Protein AF-A0A965MH66-F1 (afdb_monomer)

pLDDT: mean 81.6, std 16.99, range [30.31, 98.31]

Structure (mmCIF, N/CA/C/O backbone):
data_AF-A0A965MH66-F1
#
_entry.id   AF-A0A965MH66-F1
#
loop_
_atom_site.group_PDB
_atom_site.id
_atom_site.type_symbol
_atom_site.label_atom_id
_atom_site.label_alt_id
_atom_site.label_comp_id
_atom_site.label_asym_id
_atom_site.label_entity_id
_atom_site.label_seq_id
_atom_site.pdbx_PDB_ins_code
_atom_site.Cartn_x
_atom_site.Cartn_y
_atom_site.Cartn_z
_atom_site.occupancy
_atom_site.B_iso_or_equiv
_atom_site.auth_seq_id
_atom_site.auth_comp_id
_atom_site.auth_asym_id
_atom_site.auth_atom_id
_atom_site.pdbx_PDB_model_num
ATOM 1 N N . MET A 1 1 ? -20.030 -18.394 1.102 1.00 31.55 1 MET A N 1
ATOM 2 C CA . MET A 1 1 ? -20.090 -17.402 0.005 1.00 31.55 1 MET A CA 1
ATOM 3 C C . MET A 1 1 ? -19.413 -16.130 0.511 1.00 31.55 1 MET A C 1
ATOM 5 O O . MET A 1 1 ? -20.041 -15.362 1.227 1.00 31.55 1 MET A O 1
ATOM 9 N N . ILE A 1 2 ? -18.101 -15.983 0.288 1.00 30.31 2 ILE A N 1
ATOM 10 C CA . ILE A 1 2 ? -17.321 -14.846 0.808 1.00 30.31 2 ILE A CA 1
ATOM 11 C C . ILE A 1 2 ? -17.711 -13.615 -0.011 1.00 30.31 2 ILE A C 1
ATOM 13 O O . ILE A 1 2 ? -17.519 -13.569 -1.224 1.00 30.31 2 ILE A O 1
ATOM 17 N N . ARG A 1 3 ? -18.357 -12.652 0.644 1.00 31.45 3 ARG A N 1
ATOM 18 C CA . ARG A 1 3 ? -18.892 -11.448 0.012 1.00 31.45 3 ARG A CA 1
ATOM 19 C C . ARG A 1 3 ? -17.803 -10.379 0.045 1.00 31.45 3 ARG A C 1
ATOM 21 O O . ARG A 1 3 ? -17.758 -9.561 0.958 1.00 31.45 3 ARG A O 1
ATOM 28 N N . TRP A 1 4 ? -16.897 -10.417 -0.926 1.00 41.06 4 TRP A N 1
ATOM 29 C CA . TRP A 1 4 ? -15.886 -9.377 -1.086 1.00 41.06 4 TRP A CA 1
ATOM 30 C C . TRP A 1 4 ? -16.560 -8.000 -1.241 1.00 41.06 4 TRP A C 1
ATOM 32 O O . TRP A 1 4 ? -17.442 -7.837 -2.088 1.00 41.06 4 TRP A O 1
ATOM 42 N N . ARG A 1 5 ? -16.144 -6.980 -0.477 1.00 51.50 5 ARG A N 1
ATOM 43 C CA . ARG A 1 5 ? -16.476 -5.573 -0.785 1.00 51.50 5 ARG A CA 1
ATOM 44 C C . ARG A 1 5 ? -15.491 -5.060 -1.841 1.00 51.50 5 ARG A C 1
ATOM 46 O O . ARG A 1 5 ? -14.649 -4.214 -1.557 1.00 51.50 5 ARG A O 1
ATOM 53 N N . VAL A 1 6 ? -15.569 -5.609 -3.055 1.00 52.62 6 VAL A N 1
ATOM 54 C CA . VAL A 1 6 ? -14.843 -5.070 -4.216 1.00 52.62 6 VAL A CA 1
ATOM 55 C C . VAL A 1 6 ? -15.621 -3.876 -4.735 1.00 52.62 6 VAL A C 1
ATOM 57 O O . VAL A 1 6 ? -16.778 -4.020 -5.132 1.00 52.62 6 VAL A O 1
ATOM 60 N N . ILE A 1 7 ? -14.991 -2.703 -4.756 1.00 54.62 7 ILE A N 1
ATOM 61 C CA . ILE A 1 7 ? -15.568 -1.545 -5.427 1.00 54.62 7 ILE A CA 1
ATOM 62 C C . ILE A 1 7 ? -14.883 -1.388 -6.777 1.00 54.62 7 ILE A C 1
ATOM 64 O O . ILE A 1 7 ? -13.693 -1.079 -6.873 1.00 54.62 7 ILE A O 1
ATOM 68 N N . TRP A 1 8 ? -15.655 -1.635 -7.830 1.00 49.84 8 TRP A N 1
ATOM 69 C CA . TRP A 1 8 ? -15.223 -1.485 -9.210 1.00 49.84 8 TRP A CA 1
ATOM 70 C C . TRP A 1 8 ? -15.272 -0.008 -9.605 1.00 49.84 8 TRP A C 1
ATOM 72 O O . TRP A 1 8 ? -16.355 0.555 -9.750 1.00 49.84 8 TRP A O 1
ATOM 82 N N . TYR A 1 9 ? -14.112 0.616 -9.814 1.00 52.66 9 TYR A N 1
ATOM 83 C CA . TYR A 1 9 ? -14.018 1.955 -10.390 1.00 52.66 9 TYR A CA 1
ATOM 84 C C . TYR A 1 9 ? -13.267 1.918 -11.722 1.00 52.66 9 TYR A C 1
ATOM 86 O O . TYR A 1 9 ? -12.038 1.895 -11.804 1.00 52.66 9 TYR A O 1
ATOM 94 N N . ALA A 1 10 ? -14.037 1.976 -12.806 1.00 44.44 10 ALA A N 1
ATOM 95 C CA . ALA A 1 10 ? -13.505 2.376 -14.096 1.00 44.44 10 ALA A CA 1
ATOM 96 C C . ALA A 1 10 ? -13.086 3.846 -14.020 1.00 44.44 10 ALA A C 1
ATOM 98 O O . ALA A 1 10 ? -13.916 4.730 -13.793 1.00 44.44 10 ALA A O 1
AT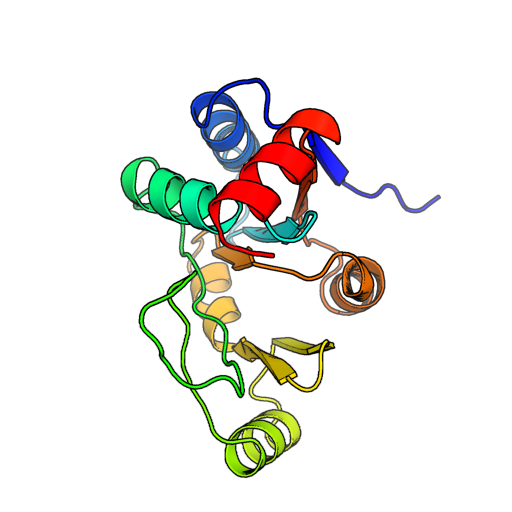OM 99 N N . ILE A 1 11 ? -11.800 4.125 -14.227 1.00 43.25 11 ILE A N 1
ATOM 100 C CA . ILE A 1 11 ? -11.322 5.449 -14.611 1.00 43.25 11 ILE A CA 1
ATOM 101 C C . ILE A 1 11 ? -11.915 5.745 -15.985 1.00 43.25 11 ILE A C 1
ATOM 103 O O . ILE A 1 11 ? -11.332 5.504 -17.038 1.00 43.25 11 ILE A O 1
ATOM 107 N N . ALA A 1 12 ? -13.121 6.283 -15.909 1.00 38.94 12 ALA A N 1
ATOM 108 C CA . ALA A 1 12 ? -13.707 7.210 -16.852 1.00 38.94 12 ALA A CA 1
ATOM 109 C C . ALA A 1 12 ? -14.572 8.271 -16.138 1.00 38.94 12 ALA A C 1
ATOM 111 O O . ALA A 1 12 ? -15.090 9.160 -16.803 1.00 38.94 12 ALA A O 1
ATOM 112 N N . LYS A 1 13 ? -14.740 8.244 -14.801 1.00 49.72 13 LYS A N 1
ATOM 113 C CA . LYS A 1 13 ? -15.571 9.233 -14.090 1.00 49.72 13 LYS A CA 1
ATOM 114 C C . LYS A 1 13 ? -14.916 9.687 -12.776 1.00 49.72 13 LYS A C 1
ATOM 116 O O . LYS A 1 13 ? -14.978 8.986 -11.783 1.00 49.72 13 LYS A O 1
ATOM 121 N N . SER A 1 14 ? -14.271 10.855 -12.821 1.00 64.00 14 SER A N 1
ATOM 122 C CA . SER A 1 14 ? -13.902 11.781 -11.730 1.00 64.00 14 SER A CA 1
ATOM 123 C C . SER A 1 14 ? -13.393 11.238 -10.377 1.00 64.00 14 SER A C 1
ATOM 125 O O . SER A 1 14 ? -14.080 10.523 -9.654 1.00 64.00 14 SER A O 1
ATOM 127 N N . ILE A 1 15 ? -12.245 11.759 -9.932 1.00 68.69 15 ILE A N 1
ATOM 128 C CA . ILE A 1 15 ? -11.724 11.629 -8.558 1.00 68.69 15 ILE A CA 1
ATOM 129 C C . ILE A 1 15 ? -12.754 11.963 -7.465 1.00 68.69 15 ILE A C 1
ATOM 131 O O . ILE A 1 15 ? -12.702 11.391 -6.379 1.00 68.69 15 ILE A O 1
ATOM 135 N N . SER A 1 16 ? -13.737 12.815 -7.768 1.00 68.50 16 SER A N 1
ATOM 136 C CA . SER A 1 16 ? -14.843 13.135 -6.865 1.00 68.50 16 SER A CA 1
ATOM 137 C C . SER A 1 16 ? -15.682 11.910 -6.487 1.00 68.50 16 SER A C 1
ATOM 139 O O . SER A 1 16 ? -16.129 11.821 -5.349 1.00 68.50 16 SER A O 1
ATOM 141 N N . LEU A 1 17 ? -15.867 10.942 -7.393 1.00 67.94 17 LEU A N 1
ATOM 142 C CA . LEU A 1 17 ? -16.608 9.711 -7.091 1.00 67.94 17 LEU A CA 1
ATOM 143 C C . LEU A 1 17 ? -15.831 8.794 -6.149 1.00 67.94 17 LEU A C 1
ATOM 145 O O . LEU A 1 17 ? -16.433 8.141 -5.305 1.00 67.94 17 LEU A O 1
ATOM 149 N N . ILE A 1 18 ? -14.504 8.777 -6.255 1.00 69.50 18 ILE A N 1
ATOM 150 C CA . ILE A 1 18 ? -13.646 7.983 -5.370 1.00 69.50 18 ILE A CA 1
ATOM 151 C C . ILE A 1 18 ? -13.574 8.640 -3.994 1.00 69.50 18 ILE A C 1
ATOM 153 O O . ILE A 1 18 ? -13.687 7.945 -2.990 1.00 69.50 18 ILE A O 1
ATOM 157 N N . CYS A 1 19 ? -13.491 9.973 -3.929 1.00 69.75 19 CYS A N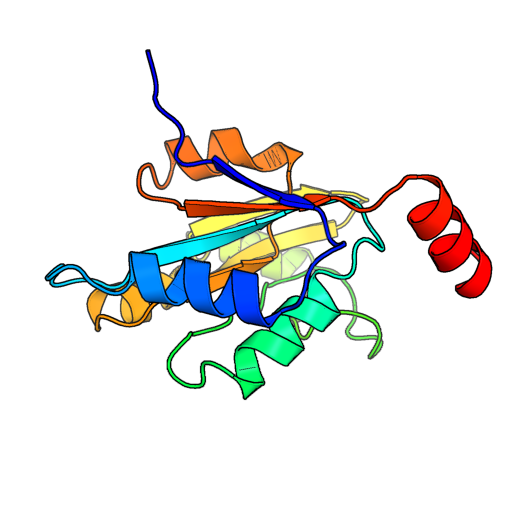 1
ATOM 158 C CA . CYS A 1 19 ? -13.663 10.696 -2.671 1.00 69.75 19 CYS A CA 1
ATOM 159 C C . CYS A 1 19 ? -15.012 10.363 -2.028 1.00 69.75 19 CYS A C 1
ATOM 161 O O . CYS A 1 19 ? -15.048 10.007 -0.855 1.00 69.75 19 CYS A O 1
ATOM 163 N N . LEU A 1 20 ? -16.104 10.413 -2.799 1.00 68.25 20 LEU A N 1
ATOM 164 C CA . LEU A 1 20 ? -17.431 10.057 -2.308 1.00 68.25 20 LEU A CA 1
ATOM 165 C C . LEU A 1 20 ? -17.495 8.596 -1.852 1.00 68.25 20 LEU A C 1
ATOM 167 O O . LEU A 1 20 ? -18.118 8.323 -0.840 1.00 68.25 20 LEU A O 1
ATOM 171 N N . ALA A 1 21 ? -16.837 7.656 -2.529 1.00 69.50 21 ALA A N 1
ATOM 172 C CA . ALA A 1 21 ? -16.767 6.261 -2.094 1.00 69.50 21 ALA A CA 1
ATOM 173 C C . ALA A 1 21 ? -16.054 6.126 -0.744 1.00 69.50 21 ALA A C 1
ATOM 175 O O . ALA A 1 21 ? -16.586 5.541 0.196 1.00 69.50 21 ALA A O 1
ATOM 176 N N . VAL A 1 22 ? -14.867 6.728 -0.628 1.00 69.81 22 VAL A N 1
ATOM 177 C CA . VAL A 1 22 ? -14.071 6.694 0.602 1.00 69.81 22 VAL A CA 1
ATOM 178 C C . VAL A 1 22 ? -14.867 7.305 1.760 1.00 69.81 22 VAL A C 1
ATOM 180 O O . VAL A 1 22 ? -14.954 6.661 2.808 1.00 69.81 22 VAL A O 1
ATOM 183 N N . LEU A 1 23 ? -15.507 8.465 1.535 1.00 70.12 23 LEU A N 1
ATOM 184 C CA . LEU A 1 23 ? -16.346 9.221 2.483 1.00 70.12 23 LEU A CA 1
ATOM 185 C C . LEU A 1 23 ? -17.692 8.549 2.812 1.00 70.12 23 LEU A C 1
ATOM 187 O O . LEU A 1 23 ? -18.111 8.490 3.958 1.00 70.12 23 LEU A O 1
ATOM 191 N N . THR A 1 24 ? -18.413 7.992 1.846 1.00 65.50 24 THR A N 1
ATOM 192 C CA . THR A 1 24 ? -19.674 7.274 2.139 1.00 65.50 24 THR A CA 1
ATOM 193 C C . THR A 1 24 ? -19.409 6.043 2.984 1.00 65.50 24 THR A C 1
ATOM 195 O O . THR A 1 24 ? -20.206 5.689 3.847 1.00 65.50 24 THR A O 1
ATOM 198 N N . MET A 1 25 ? -18.243 5.430 2.807 1.00 63.19 25 MET A N 1
ATOM 199 C CA . MET A 1 25 ? -17.811 4.367 3.684 1.00 63.19 25 MET A CA 1
ATOM 200 C C . MET A 1 25 ? -17.308 4.904 5.047 1.00 63.19 25 MET A C 1
ATOM 202 O O . MET A 1 25 ? -17.177 4.075 5.951 1.00 63.19 25 MET A O 1
ATOM 206 N N . THR A 1 26 ? -16.899 6.191 5.191 1.00 59.31 26 THR A N 1
ATOM 207 C CA . THR A 1 26 ? -16.393 6.769 6.475 1.00 59.31 26 THR A CA 1
ATOM 208 C C . THR A 1 26 ? -17.531 6.952 7.467 1.00 59.31 26 THR A C 1
ATOM 210 O O . THR A 1 26 ? -17.295 6.991 8.669 1.00 59.31 26 THR A O 1
ATOM 213 N N . ASN A 1 27 ? -18.767 7.079 6.977 1.00 49.41 27 ASN A N 1
ATOM 214 C CA . ASN A 1 27 ? -19.944 7.317 7.802 1.00 49.41 27 ASN A CA 1
ATOM 215 C C . ASN A 1 27 ? -20.451 6.018 8.437 1.00 49.41 27 ASN A C 1
ATOM 217 O O . ASN A 1 27 ? -21.421 5.408 7.995 1.00 49.41 27 ASN A O 1
ATOM 221 N N . GLY A 1 28 ? -19.786 5.597 9.507 1.00 44.62 28 GLY A N 1
ATOM 222 C CA . GLY A 1 28 ? -20.270 4.562 10.411 1.00 44.62 28 GLY A CA 1
ATOM 223 C C . GLY A 1 28 ? -19.397 4.525 11.656 1.00 44.62 28 GLY A C 1
ATOM 224 O O . GLY A 1 28 ? -18.180 4.475 11.529 1.00 44.62 28 GLY A O 1
ATOM 225 N N . GLY A 1 29 ? -20.008 4.573 12.844 1.00 48.47 29 GLY A N 1
ATOM 226 C CA . GLY A 1 29 ? -19.347 4.668 14.152 1.00 48.47 29 GLY A CA 1
ATOM 227 C C . GLY A 1 29 ? -18.475 3.466 14.543 1.00 48.47 29 GLY A C 1
ATOM 228 O O . GLY A 1 29 ? -18.730 2.821 15.558 1.00 48.47 29 GLY A O 1
ATOM 229 N N . LYS A 1 30 ? -17.440 3.152 13.758 1.00 54.69 30 LYS A N 1
ATOM 230 C CA . LYS A 1 30 ? -16.355 2.253 14.157 1.00 54.69 30 LYS A CA 1
ATOM 231 C C . LYS A 1 30 ? -15.364 3.036 15.023 1.00 54.69 30 LYS A C 1
ATOM 233 O O . LYS A 1 30 ? -14.970 4.145 14.685 1.00 54.69 30 LYS A O 1
ATOM 238 N N . ARG A 1 31 ? -14.933 2.424 16.132 1.00 66.00 31 ARG A N 1
ATOM 239 C CA . ARG A 1 31 ? -13.879 2.959 17.016 1.00 66.00 31 ARG A CA 1
ATOM 240 C C . ARG A 1 31 ? -12.490 2.996 16.355 1.00 66.00 31 ARG A C 1
ATOM 242 O O . ARG A 1 31 ? -11.639 3.737 16.825 1.00 66.00 31 ARG A O 1
ATOM 249 N N . ASN A 1 32 ? -12.297 2.244 15.265 1.00 82.38 32 ASN A N 1
ATOM 250 C CA . ASN A 1 32 ? -11.051 2.154 14.500 1.00 82.38 32 ASN A CA 1
ATOM 251 C C . ASN A 1 32 ? -11.281 2.600 13.047 1.00 82.38 32 ASN A C 1
ATOM 253 O O . ASN A 1 32 ? -12.353 2.368 12.481 1.00 82.38 32 ASN A O 1
ATOM 257 N N . GLY A 1 33 ? -10.255 3.191 12.443 1.00 90.25 33 GLY A N 1
ATOM 258 C CA . GLY A 1 33 ? -10.202 3.568 11.039 1.00 90.25 33 GLY A CA 1
ATOM 259 C C . GLY A 1 33 ? -10.197 2.357 10.112 1.00 90.25 33 GLY A C 1
ATOM 260 O O . GLY A 1 33 ? -10.082 1.204 10.538 1.00 90.25 33 GLY A O 1
ATOM 261 N N . ARG A 1 34 ? -10.363 2.617 8.818 1.00 92.00 34 ARG A N 1
ATOM 262 C CA . ARG A 1 34 ? -10.558 1.592 7.789 1.00 92.00 34 ARG A CA 1
ATOM 263 C C . ARG A 1 34 ? -9.345 1.521 6.877 1.00 92.00 34 ARG A C 1
ATOM 265 O O . ARG A 1 34 ? -8.746 2.541 6.540 1.00 92.00 34 ARG A O 1
ATOM 272 N N . LEU A 1 35 ? -9.016 0.305 6.455 1.00 94.75 35 LEU A N 1
ATOM 273 C CA . LEU A 1 35 ? -7.888 0.041 5.576 1.00 94.75 35 LEU A CA 1
ATOM 274 C C . LEU A 1 35 ? -8.368 -0.164 4.139 1.00 94.75 35 LEU A C 1
ATOM 276 O O . LEU A 1 35 ? -9.249 -0.984 3.869 1.00 94.75 35 LEU A O 1
ATOM 280 N N . PHE A 1 36 ? -7.756 0.574 3.222 1.00 94.75 36 PHE A N 1
ATOM 281 C CA . PHE A 1 36 ? -8.025 0.544 1.796 1.00 94.75 36 PHE A CA 1
ATOM 282 C C . PHE A 1 36 ? -6.786 0.130 1.020 1.00 94.75 36 PHE A C 1
ATOM 284 O O . PHE A 1 36 ? -5.685 0.619 1.272 1.00 94.75 36 PHE A O 1
ATOM 291 N N . THR A 1 37 ? -6.983 -0.688 -0.006 1.00 94.38 37 THR A N 1
ATOM 292 C CA . THR A 1 37 ? -5.981 -0.895 -1.048 1.00 94.38 37 THR A CA 1
ATOM 293 C C . THR A 1 37 ? -6.492 -0.380 -2.382 1.00 94.38 37 THR A C 1
ATOM 295 O O . THR A 1 37 ? -7.664 -0.553 -2.717 1.00 94.38 37 THR A O 1
ATOM 298 N N . ILE A 1 38 ? -5.616 0.261 -3.151 1.00 92.06 38 ILE A N 1
ATOM 299 C CA . ILE A 1 38 ? -5.886 0.638 -4.535 1.00 92.06 38 ILE A CA 1
ATOM 300 C C . ILE A 1 38 ? -5.105 -0.270 -5.480 1.00 92.06 38 ILE A C 1
ATOM 302 O O . ILE A 1 38 ? -3.887 -0.388 -5.378 1.00 92.06 38 ILE A O 1
ATOM 306 N N . VAL A 1 39 ? -5.797 -0.911 -6.418 1.00 91.44 39 VAL A N 1
ATOM 307 C CA . VAL A 1 39 ? -5.219 -1.900 -7.343 1.00 91.44 39 VAL A CA 1
ATOM 308 C C . VAL A 1 39 ? -5.619 -1.594 -8.777 1.00 91.44 39 VAL A C 1
ATOM 310 O O . VAL A 1 39 ? -6.627 -0.947 -9.026 1.00 91.44 39 VAL A O 1
ATOM 313 N N . GLY A 1 40 ? -4.829 -2.038 -9.750 1.00 87.00 40 GLY A N 1
ATOM 314 C CA . GLY A 1 40 ? -5.124 -1.822 -11.167 1.00 87.00 40 GLY A CA 1
ATOM 315 C C . GLY A 1 40 ? -3.887 -1.964 -12.052 1.00 87.00 40 GLY A C 1
ATOM 316 O O . GLY A 1 40 ? -2.774 -2.030 -11.519 1.00 87.00 40 GLY A O 1
ATOM 317 N N . PRO A 1 41 ? -4.045 -1.980 -13.388 1.00 81.44 41 PRO A N 1
ATOM 318 C CA . PRO A 1 41 ? -2.934 -2.125 -14.328 1.00 81.44 41 PRO A CA 1
ATOM 319 C C . PRO A 1 41 ? -1.817 -1.091 -14.118 1.00 81.44 41 PRO A C 1
ATOM 321 O O . PRO A 1 41 ? -2.051 0.017 -13.623 1.00 81.44 41 PRO A O 1
ATOM 324 N N . SER A 1 42 ? -0.587 -1.433 -14.505 1.00 75.38 42 SER A N 1
ATOM 325 C CA . SER A 1 42 ? 0.486 -0.434 -14.598 1.00 75.38 42 SER A CA 1
ATOM 326 C C . SER A 1 42 ? 0.071 0.664 -15.582 1.00 75.38 42 SER A C 1
ATOM 328 O O . SER A 1 42 ? -0.499 0.354 -16.618 1.00 75.38 42 SER A O 1
ATOM 330 N N . GLY A 1 43 ? 0.286 1.939 -15.250 1.00 72.19 43 GLY A N 1
ATOM 331 C CA . GLY A 1 43 ? -0.165 3.061 -16.088 1.00 72.19 43 GLY A CA 1
ATOM 332 C C . GLY A 1 43 ? -1.649 3.430 -15.954 1.00 72.19 43 GLY A C 1
ATOM 333 O O . GLY A 1 43 ? -2.092 4.393 -16.581 1.00 72.19 43 GLY A O 1
ATOM 334 N N . SER A 1 44 ? -2.419 2.749 -15.094 1.00 77.88 44 SER A N 1
ATOM 335 C CA . SER A 1 44 ? -3.837 3.084 -14.910 1.00 77.88 44 SER A CA 1
ATOM 336 C C . SER A 1 44 ? -4.064 4.468 -14.283 1.00 77.88 44 SER A C 1
ATOM 338 O O . SER A 1 44 ? -5.110 5.070 -14.489 1.00 77.88 44 SER A O 1
ATOM 340 N N . GLY A 1 45 ? -3.068 5.022 -13.584 1.00 79.06 45 GLY A N 1
ATOM 341 C CA . GLY A 1 45 ? -3.152 6.338 -12.939 1.00 79.06 45 GLY A CA 1
ATOM 342 C C . GLY A 1 45 ? -3.399 6.290 -11.428 1.00 79.06 45 GLY A C 1
ATOM 343 O O . GLY A 1 45 ? -3.804 7.298 -10.858 1.00 79.06 45 GLY A O 1
ATOM 344 N N . LYS A 1 46 ? -3.143 5.144 -10.775 1.00 86.19 46 LYS A N 1
ATOM 345 C CA . LYS A 1 46 ? -3.242 4.980 -9.309 1.00 86.19 46 LYS A CA 1
ATOM 346 C C . LYS A 1 46 ? -2.477 6.061 -8.547 1.00 86.19 46 LYS A C 1
ATOM 348 O O . LYS A 1 46 ? -3.038 6.661 -7.644 1.00 86.19 46 LYS A O 1
ATOM 353 N N . ASP A 1 47 ? -1.247 6.352 -8.956 1.00 85.31 47 ASP A N 1
ATOM 354 C CA . ASP A 1 47 ? -0.388 7.327 -8.275 1.00 85.31 47 ASP A CA 1
ATOM 355 C C . ASP A 1 47 ? -0.977 8.744 -8.375 1.00 85.31 47 ASP A C 1
ATOM 357 O O . ASP A 1 47 ? -1.084 9.458 -7.382 1.00 85.31 47 ASP A O 1
ATOM 361 N N . SER A 1 48 ? -1.461 9.132 -9.561 1.00 83.06 48 SER A N 1
ATOM 362 C CA . SER A 1 48 ? -2.155 10.411 -9.764 1.00 83.06 48 SER A CA 1
ATOM 363 C C . SER A 1 48 ? -3.435 10.508 -8.933 1.00 83.06 48 SER A C 1
ATOM 365 O O . SER A 1 48 ? -3.765 11.573 -8.413 1.00 83.06 48 SER A O 1
ATOM 367 N N . LEU A 1 49 ? -4.153 9.395 -8.791 1.00 85.00 49 LEU A N 1
ATOM 368 C CA . LEU A 1 49 ? -5.355 9.313 -7.977 1.00 85.00 49 LEU A CA 1
ATOM 369 C C . LEU A 1 49 ? -5.036 9.417 -6.480 1.00 85.00 49 LEU A C 1
ATOM 371 O O . LEU A 1 49 ? -5.690 10.193 -5.793 1.00 85.00 49 LEU A O 1
ATOM 375 N N . LEU A 1 50 ? -4.011 8.718 -5.987 1.00 87.81 50 LEU A N 1
ATOM 376 C CA . LEU A 1 50 ? -3.528 8.848 -4.609 1.00 87.81 50 LEU A CA 1
ATOM 377 C C . LEU A 1 50 ? -3.122 10.293 -4.301 1.00 87.81 50 LEU A C 1
ATOM 379 O O . LEU A 1 50 ? -3.587 10.852 -3.312 1.00 87.81 50 LEU A O 1
ATOM 383 N N . ASN A 1 51 ? -2.361 10.938 -5.188 1.00 85.62 51 ASN A N 1
ATOM 384 C CA . ASN A 1 51 ? -1.990 12.347 -5.031 1.00 85.62 51 ASN A CA 1
ATOM 385 C C . ASN A 1 51 ? -3.223 13.258 -4.960 1.00 85.62 51 ASN A C 1
ATOM 387 O O . ASN A 1 51 ? -3.324 14.115 -4.086 1.00 85.62 51 ASN A O 1
ATOM 391 N N . GLY A 1 52 ? -4.202 13.052 -5.842 1.00 86.00 52 GLY A N 1
ATOM 392 C CA . GLY A 1 52 ? -5.425 13.847 -5.823 1.00 86.00 52 GLY A CA 1
ATOM 393 C C . GLY A 1 52 ? -6.343 13.560 -4.624 1.00 86.00 52 GLY A C 1
ATOM 394 O O . GLY A 1 52 ? -7.113 14.447 -4.242 1.00 86.00 52 GLY A O 1
ATOM 395 N N . LEU A 1 53 ? -6.279 12.354 -4.044 1.00 87.25 53 LEU A N 1
ATOM 396 C CA . LEU A 1 53 ? -6.951 12.002 -2.791 1.00 87.25 53 LEU A CA 1
ATOM 397 C C . LEU A 1 53 ? -6.274 12.691 -1.609 1.00 87.25 53 LEU A C 1
ATOM 399 O O . LEU A 1 53 ? -6.988 13.224 -0.769 1.00 87.25 53 LEU A O 1
ATOM 403 N N . ALA A 1 54 ? -4.940 12.765 -1.586 1.00 87.25 54 ALA A N 1
ATOM 404 C CA . ALA A 1 54 ? -4.189 13.484 -0.554 1.00 87.25 54 ALA A CA 1
ATOM 405 C C . ALA A 1 54 ? -4.655 14.942 -0.430 1.00 87.25 54 ALA A C 1
ATOM 407 O O . ALA A 1 54 ? -4.847 15.452 0.669 1.00 87.25 54 ALA A O 1
ATOM 408 N N . THR A 1 55 ? -4.889 15.602 -1.571 1.00 86.94 55 THR A N 1
ATOM 409 C CA . THR A 1 55 ? -5.368 16.990 -1.610 1.00 86.94 55 THR A CA 1
ATOM 410 C C . THR A 1 55 ? -6.824 17.131 -1.162 1.00 86.94 55 THR A C 1
ATOM 412 O O . THR A 1 55 ? -7.172 18.106 -0.506 1.00 86.94 55 THR A O 1
ATOM 415 N N . ARG A 1 56 ? -7.700 16.190 -1.537 1.00 87.00 56 ARG A N 1
ATOM 416 C CA . ARG A 1 56 ? -9.153 16.291 -1.285 1.00 87.00 56 ARG A CA 1
ATOM 417 C C . ARG A 1 56 ? -9.586 15.729 0.066 1.00 87.00 56 ARG A C 1
ATOM 419 O O . ARG A 1 56 ? -10.625 16.131 0.576 1.00 87.00 56 ARG A O 1
ATOM 426 N N . LEU A 1 57 ? -8.823 14.791 0.615 1.00 89.25 57 LEU A N 1
ATOM 427 C CA . LEU A 1 57 ? -9.099 14.085 1.861 1.00 89.25 57 LEU A CA 1
ATOM 428 C C . LEU A 1 57 ? -7.859 14.155 2.768 1.00 89.25 57 LEU A C 1
ATOM 430 O O . LEU A 1 57 ? -7.191 13.144 2.961 1.00 89.25 57 LEU A O 1
ATOM 434 N N . PRO A 1 58 ? -7.542 15.319 3.362 1.00 88.12 58 PRO A N 1
ATOM 435 C CA . PRO A 1 58 ? -6.341 15.479 4.192 1.00 88.12 58 PRO A CA 1
ATOM 436 C C . PRO A 1 58 ? -6.332 14.586 5.449 1.00 88.12 58 PRO A C 1
ATOM 438 O O . PRO A 1 58 ? -5.275 14.322 6.022 1.00 88.12 58 PRO A O 1
ATOM 441 N N . ALA A 1 59 ? -7.503 14.101 5.878 1.00 88.38 59 ALA A N 1
ATOM 442 C CA . ALA A 1 59 ? -7.637 13.141 6.972 1.00 88.38 59 ALA A CA 1
ATOM 443 C C . ALA A 1 59 ? -7.264 11.697 6.574 1.00 88.38 59 ALA A C 1
ATOM 445 O O . ALA A 1 59 ? -6.964 10.887 7.451 1.00 88.38 59 ALA A O 1
ATOM 446 N N . LEU A 1 60 ? -7.260 11.372 5.274 1.00 91.62 60 LEU A N 1
ATOM 447 C CA . LEU A 1 60 ? -6.895 10.053 4.760 1.00 91.62 60 LEU A CA 1
ATOM 448 C C . LEU A 1 60 ? -5.373 9.880 4.800 1.00 91.62 60 LEU A C 1
ATOM 450 O O . LEU A 1 60 ? -4.624 10.665 4.217 1.00 91.62 60 LEU A O 1
ATOM 454 N N . LYS A 1 61 ? -4.900 8.824 5.460 1.00 94.31 61 LYS A N 1
ATOM 455 C CA . LYS A 1 61 ? -3.478 8.489 5.524 1.00 94.31 61 LYS A CA 1
ATOM 456 C C . LYS A 1 61 ? -3.072 7.642 4.333 1.00 94.31 61 LYS A C 1
ATOM 458 O O . LYS A 1 61 ? -3.491 6.500 4.195 1.00 94.31 61 LYS A O 1
ATOM 463 N N . ILE A 1 62 ? -2.230 8.204 3.474 1.00 93.69 62 ILE A N 1
ATOM 464 C CA . ILE A 1 62 ? -1.616 7.465 2.372 1.00 93.69 62 ILE A CA 1
ATOM 465 C C . ILE A 1 62 ? -0.325 6.835 2.883 1.00 93.69 62 ILE A C 1
ATOM 467 O O . ILE A 1 62 ? 0.604 7.543 3.270 1.00 93.69 62 ILE A O 1
ATOM 471 N N . VAL A 1 63 ? -0.270 5.507 2.887 1.00 94.50 63 VAL A N 1
ATOM 472 C CA . VAL A 1 63 ? 0.906 4.765 3.340 1.00 94.50 63 VAL A CA 1
ATOM 473 C C . VAL A 1 63 ? 1.961 4.764 2.247 1.00 94.50 63 VAL A C 1
ATOM 475 O O . VAL A 1 63 ? 1.708 4.325 1.123 1.00 94.50 63 VAL A O 1
ATOM 478 N N . GLN A 1 64 ? 3.164 5.204 2.601 1.00 92.75 64 GLN A N 1
ATOM 479 C CA . GLN A 1 64 ? 4.339 5.001 1.767 1.00 92.75 64 GLN A CA 1
ATOM 480 C C . GLN A 1 64 ? 4.799 3.551 1.884 1.00 92.75 64 GLN A C 1
ATOM 482 O O . GLN A 1 64 ? 4.971 3.014 2.980 1.00 92.75 64 GLN A O 1
ATOM 487 N N . ARG A 1 65 ? 4.979 2.905 0.736 1.00 93.75 65 ARG A N 1
ATOM 488 C CA . ARG A 1 65 ? 5.432 1.515 0.673 1.00 93.75 65 ARG A CA 1
ATOM 489 C C . ARG A 1 65 ? 6.939 1.464 0.802 1.00 93.75 65 ARG A C 1
ATOM 491 O O . ARG A 1 65 ? 7.623 2.317 0.251 1.00 93.75 65 ARG A O 1
ATOM 498 N N . TYR A 1 66 ? 7.455 0.430 1.443 1.00 96.12 66 TYR A N 1
ATOM 499 C CA . TYR A 1 66 ? 8.865 0.087 1.342 1.00 96.12 66 TYR A CA 1
ATOM 500 C C . TYR A 1 66 ? 9.075 -0.656 0.034 1.00 96.12 66 TYR A C 1
ATOM 502 O O . TYR A 1 66 ? 8.380 -1.639 -0.219 1.00 96.12 66 TYR A O 1
ATOM 510 N N . ILE A 1 67 ? 9.990 -0.182 -0.809 1.00 95.00 67 ILE A N 1
ATOM 511 C CA . ILE A 1 67 ? 10.253 -0.802 -2.112 1.00 95.00 67 ILE A CA 1
ATOM 512 C C . ILE A 1 67 ? 11.754 -0.940 -2.310 1.00 95.00 67 ILE A C 1
ATOM 514 O O . ILE A 1 67 ? 12.501 0.001 -2.052 1.00 95.00 67 ILE A O 1
ATOM 518 N N . THR A 1 68 ? 12.201 -2.080 -2.838 1.00 95.19 68 THR A N 1
ATOM 519 C CA . THR A 1 68 ? 13.623 -2.301 -3.168 1.00 95.19 68 THR A CA 1
ATOM 520 C C . THR A 1 68 ? 14.088 -1.608 -4.452 1.00 95.19 68 THR A C 1
ATOM 522 O O . THR A 1 68 ? 15.129 -1.936 -5.019 1.00 95.19 68 THR A O 1
ATOM 525 N N . ARG A 1 69 ? 13.306 -0.634 -4.921 1.00 89.69 69 ARG A N 1
ATOM 526 C CA . ARG A 1 69 ? 13.603 0.208 -6.075 1.00 89.69 69 ARG A CA 1
ATOM 527 C C . ARG A 1 69 ? 14.307 1.481 -5.590 1.00 89.69 69 ARG A C 1
ATOM 529 O O . ARG A 1 69 ? 13.875 2.044 -4.585 1.00 89.69 69 ARG A O 1
ATOM 536 N N . PRO A 1 70 ? 15.342 1.966 -6.297 1.00 81.75 70 PRO A N 1
ATOM 537 C CA . PRO A 1 70 ? 15.906 3.283 -6.036 1.00 81.75 70 PRO A CA 1
ATOM 538 C C . PRO A 1 70 ? 14.846 4.379 -6.168 1.00 81.75 70 PRO A C 1
ATOM 540 O O . PRO A 1 70 ? 13.945 4.291 -7.004 1.00 81.75 70 PRO A O 1
ATOM 543 N N . GLN A 1 71 ? 14.983 5.444 -5.384 1.00 76.81 71 GLN A N 1
ATOM 544 C CA . GLN A 1 71 ? 14.143 6.619 -5.554 1.00 76.81 71 GLN A CA 1
ATOM 545 C C . GLN A 1 71 ? 14.651 7.424 -6.753 1.00 76.81 71 GLN A C 1
ATOM 547 O O . GLN A 1 71 ? 15.605 8.185 -6.651 1.00 76.81 71 GLN A O 1
ATOM 552 N N . ASP A 1 72 ? 14.017 7.219 -7.904 1.00 70.94 72 ASP A N 1
ATOM 553 C CA . ASP A 1 72 ? 14.342 7.855 -9.187 1.00 70.94 72 ASP A CA 1
ATOM 554 C C . ASP A 1 72 ? 13.489 9.109 -9.469 1.00 70.94 72 ASP A C 1
ATOM 556 O O . ASP A 1 72 ? 13.567 9.693 -10.546 1.00 70.94 72 ASP A O 1
ATOM 560 N N . GLY A 1 73 ? 12.652 9.525 -8.509 1.00 63.34 73 GLY A N 1
ATOM 561 C CA . GLY A 1 73 ? 11.705 10.635 -8.667 1.00 63.34 73 GLY A CA 1
ATOM 562 C C . GLY A 1 73 ? 10.525 10.326 -9.600 1.00 63.34 73 GLY A C 1
ATOM 563 O O . GLY A 1 73 ? 9.701 11.206 -9.843 1.00 63.34 73 GLY A O 1
ATOM 564 N N . ILE A 1 74 ? 10.413 9.092 -10.108 1.00 61.94 74 ILE A N 1
ATOM 565 C CA . ILE A 1 74 ? 9.392 8.676 -11.070 1.00 61.94 74 ILE A CA 1
ATOM 566 C C . ILE A 1 74 ? 8.413 7.688 -10.413 1.00 61.94 74 ILE A C 1
ATOM 568 O O . ILE A 1 74 ? 8.758 6.588 -9.962 1.00 61.94 74 ILE A O 1
ATOM 572 N N . GLY A 1 75 ? 7.133 8.064 -10.431 1.00 65.12 75 GLY A N 1
ATOM 573 C CA . GLY A 1 75 ? 6.030 7.285 -9.862 1.00 65.12 75 GLY A CA 1
ATOM 574 C C . GLY A 1 75 ? 5.635 7.766 -8.467 1.00 65.12 75 GLY A C 1
ATOM 575 O O . GLY A 1 75 ? 5.827 8.928 -8.119 1.00 65.12 75 GLY A O 1
ATOM 576 N N . GLU A 1 76 ? 5.028 6.885 -7.681 1.00 70.31 76 GLU A N 1
ATOM 577 C CA . GLU A 1 76 ? 4.586 7.210 -6.323 1.00 70.31 76 GLU A CA 1
ATOM 578 C C . GLU A 1 76 ? 5.724 7.542 -5.337 1.00 70.31 76 GLU A C 1
ATOM 580 O O . GLU A 1 76 ? 6.847 7.026 -5.422 1.00 70.31 76 GLU A O 1
ATOM 585 N N . CYS A 1 77 ? 5.383 8.346 -4.325 1.00 80.56 77 CYS A N 1
ATOM 586 C CA . CYS A 1 77 ? 6.190 8.488 -3.117 1.00 80.56 77 CYS A CA 1
ATOM 587 C C . CYS A 1 77 ? 6.241 7.148 -2.370 1.00 80.56 77 CYS A C 1
ATOM 589 O O . CYS A 1 77 ? 5.209 6.590 -1.999 1.00 80.56 77 CYS A O 1
ATOM 591 N N . HIS A 1 78 ? 7.449 6.652 -2.130 1.00 89.06 78 HIS A N 1
ATOM 592 C CA . HIS A 1 78 ? 7.711 5.393 -1.444 1.00 89.06 78 HIS A CA 1
ATOM 593 C C . HIS A 1 78 ? 8.977 5.528 -0.592 1.00 89.06 78 HIS A C 1
ATOM 595 O O . HIS A 1 78 ? 9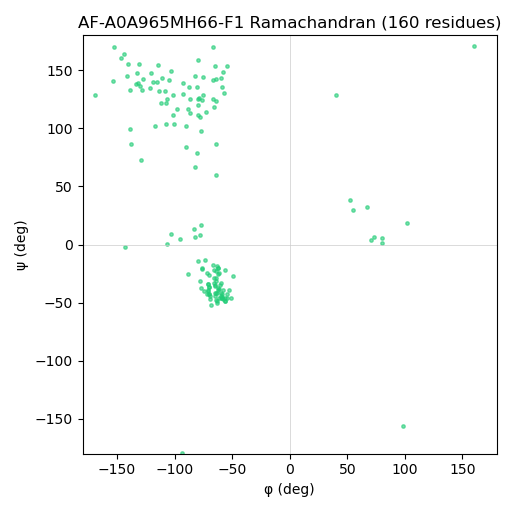.762 6.454 -0.788 1.00 89.06 78 HIS A O 1
ATOM 601 N N . CYS A 1 79 ? 9.173 4.605 0.344 1.00 92.44 79 CYS A N 1
ATOM 602 C CA . CYS A 1 79 ? 10.387 4.477 1.136 1.00 92.44 79 CYS A CA 1
ATOM 603 C C . CYS A 1 79 ? 11.357 3.534 0.397 1.00 92.44 79 CYS A C 1
ATOM 605 O O . CYS A 1 79 ? 11.149 2.314 0.425 1.00 92.44 79 CYS A O 1
ATOM 607 N N . PRO A 1 80 ? 12.390 4.043 -0.299 1.00 93.06 80 PRO A N 1
ATOM 608 C CA . PRO A 1 80 ? 13.377 3.181 -0.939 1.00 93.06 80 PRO A CA 1
ATOM 609 C C . PRO A 1 80 ? 14.150 2.391 0.122 1.00 93.06 80 PRO A C 1
ATOM 611 O O . PRO A 1 80 ? 14.471 2.900 1.198 1.00 93.06 80 PRO A O 1
ATOM 614 N N . THR A 1 81 ? 14.467 1.135 -0.171 1.00 95.06 81 THR A N 1
ATOM 615 C CA . THR A 1 81 ? 15.267 0.291 0.720 1.00 95.06 81 THR A CA 1
ATOM 616 C C . THR A 1 81 ? 16.136 -0.683 -0.070 1.00 95.06 81 THR A C 1
ATOM 618 O O . THR A 1 81 ? 15.889 -0.933 -1.246 1.00 95.06 81 THR A O 1
ATOM 621 N N . SER A 1 82 ? 17.185 -1.230 0.542 1.00 95.94 82 SER A N 1
ATOM 622 C CA . SER A 1 82 ? 17.958 -2.308 -0.084 1.00 95.94 82 SER A CA 1
ATOM 623 C C . SER A 1 82 ? 17.239 -3.646 0.083 1.00 95.94 82 SER A C 1
ATOM 625 O O . SER A 1 82 ? 16.447 -3.824 1.009 1.00 95.94 82 SER A O 1
ATOM 627 N N . GLN A 1 83 ? 17.560 -4.626 -0.764 1.00 96.69 83 GLN A N 1
ATOM 628 C CA . GLN A 1 83 ? 17.024 -5.981 -0.599 1.00 96.69 83 GLN A CA 1
ATOM 629 C C . GLN A 1 83 ? 17.402 -6.584 0.765 1.00 96.69 83 GLN A C 1
ATOM 631 O O . GLN A 1 83 ? 16.547 -7.135 1.449 1.00 96.69 83 GLN A O 1
ATOM 636 N N . SER A 1 84 ? 18.648 -6.399 1.213 1.00 97.12 84 SER A N 1
ATOM 637 C CA . SER A 1 84 ? 19.116 -6.889 2.517 1.00 97.12 84 SER A CA 1
ATOM 638 C C . SER A 1 84 ? 18.368 -6.267 3.701 1.00 97.12 84 SER A C 1
ATOM 640 O O . SER A 1 84 ? 18.054 -6.961 4.669 1.00 97.12 84 SER A O 1
ATOM 642 N N . MET A 1 85 ? 18.056 -4.970 3.629 1.00 97.31 85 MET A N 1
ATOM 643 C CA . MET A 1 85 ? 17.275 -4.283 4.656 1.00 97.31 85 MET A CA 1
ATOM 644 C C . MET A 1 85 ? 15.811 -4.719 4.615 1.00 97.31 85 MET A C 1
ATOM 646 O O . MET A 1 85 ? 15.233 -4.989 5.663 1.00 97.31 85 MET A O 1
ATOM 650 N N . PHE A 1 86 ? 15.226 -4.850 3.423 1.00 98.25 86 PHE A N 1
ATOM 651 C CA . PHE A 1 86 ? 13.869 -5.363 3.263 1.00 98.25 86 PHE A CA 1
ATOM 652 C C . PHE A 1 86 ? 13.720 -6.751 3.895 1.00 98.25 86 PHE A C 1
ATOM 654 O O . PHE A 1 86 ? 12.812 -6.969 4.692 1.00 98.25 86 PHE A O 1
ATOM 661 N N . ASP A 1 87 ? 14.640 -7.670 3.593 1.00 97.69 87 ASP A N 1
ATOM 662 C CA . ASP A 1 87 ? 14.605 -9.038 4.116 1.00 97.69 87 ASP A CA 1
ATOM 663 C C . ASP A 1 87 ? 14.821 -9.080 5.637 1.00 97.69 87 ASP A C 1
ATOM 665 O O . ASP A 1 87 ? 14.325 -9.980 6.315 1.00 97.69 87 ASP A O 1
ATOM 669 N N . ARG A 1 88 ? 15.550 -8.112 6.206 1.00 98.12 88 ARG A N 1
ATOM 670 C CA . ARG A 1 88 ? 15.637 -7.937 7.662 1.00 98.12 88 ARG A CA 1
ATOM 671 C C . ARG A 1 88 ? 14.303 -7.473 8.244 1.00 98.12 88 ARG A C 1
ATOM 673 O O . ARG A 1 88 ? 13.791 -8.127 9.140 1.00 98.12 88 ARG A O 1
ATOM 680 N N . LEU A 1 89 ? 13.723 -6.404 7.702 1.00 97.75 89 LEU A N 1
ATOM 681 C CA . LEU A 1 89 ? 12.437 -5.863 8.152 1.00 97.75 89 LEU A CA 1
ATOM 682 C C . LEU A 1 89 ? 11.311 -6.901 8.061 1.00 97.75 89 LEU A C 1
ATOM 684 O O . LEU A 1 89 ? 10.487 -6.993 8.964 1.00 97.75 89 LEU A O 1
ATOM 688 N N . ALA A 1 90 ? 11.296 -7.710 7.001 1.00 96.88 90 ALA A N 1
ATOM 689 C CA . ALA A 1 90 ? 10.332 -8.791 6.842 1.00 96.88 90 ALA A CA 1
ATOM 690 C C . ALA A 1 90 ? 10.500 -9.887 7.910 1.00 96.88 90 ALA A C 1
ATOM 692 O O . ALA A 1 90 ? 9.505 -10.352 8.456 1.00 96.88 90 ALA A O 1
ATOM 693 N N . ARG A 1 91 ? 11.742 -10.274 8.245 1.00 97.19 91 ARG A N 1
ATOM 694 C CA . ARG A 1 91 ? 12.021 -11.235 9.332 1.00 97.19 91 ARG A CA 1
ATOM 695 C C . ARG A 1 91 ? 11.646 -10.699 10.709 1.00 97.19 91 ARG A C 1
ATOM 697 O O . ARG A 1 91 ? 11.213 -11.475 11.552 1.00 97.19 91 ARG A O 1
ATOM 704 N N . ASP A 1 92 ? 11.780 -9.393 10.903 1.00 97.12 92 ASP A N 1
ATOM 705 C CA . ASP A 1 92 ? 11.426 -8.700 12.144 1.00 97.12 92 ASP A CA 1
ATOM 706 C C . ASP A 1 92 ? 9.914 -8.366 12.216 1.00 97.12 92 ASP A C 1
ATOM 708 O O . ASP A 1 92 ? 9.494 -7.560 13.044 1.00 97.12 92 ASP A O 1
ATOM 712 N N . ASP A 1 93 ? 9.092 -8.958 11.337 1.00 96.19 93 ASP A N 1
ATOM 713 C CA . ASP A 1 93 ? 7.637 -8.767 11.243 1.00 96.19 93 ASP A CA 1
ATOM 714 C C . ASP A 1 93 ? 7.201 -7.296 11.075 1.00 96.19 93 ASP A C 1
ATOM 716 O O . ASP A 1 93 ? 6.114 -6.884 11.475 1.00 96.19 93 ASP A O 1
ATOM 720 N N . ALA A 1 94 ? 8.036 -6.460 10.451 1.00 97.50 94 ALA A N 1
ATOM 721 C CA . ALA A 1 94 ? 7.771 -5.026 10.320 1.00 97.50 94 ALA A CA 1
ATOM 722 C C . ALA A 1 94 ? 6.671 -4.685 9.293 1.00 97.50 94 ALA A C 1
ATOM 724 O O . ALA A 1 94 ? 6.187 -3.547 9.257 1.00 97.50 94 ALA A O 1
ATOM 725 N N . PHE A 1 95 ? 6.266 -5.637 8.447 1.00 98.31 95 PHE A N 1
ATOM 726 C CA . PHE A 1 95 ? 5.289 -5.424 7.378 1.00 98.31 95 PHE A CA 1
ATOM 727 C C . PHE A 1 95 ? 3.947 -6.092 7.677 1.00 98.31 95 PHE A C 1
ATOM 729 O O . PHE A 1 95 ? 3.887 -7.264 8.026 1.00 98.31 95 PHE A O 1
ATOM 736 N N . LEU A 1 96 ? 2.856 -5.341 7.497 1.00 97.56 96 LEU A N 1
ATOM 737 C CA . LEU A 1 96 ? 1.497 -5.881 7.505 1.00 97.56 96 LEU A CA 1
ATOM 738 C C . LEU A 1 96 ? 1.254 -6.732 6.258 1.00 97.56 96 LEU A C 1
ATOM 740 O O . LEU A 1 96 ? 0.675 -7.807 6.343 1.00 97.56 96 LEU A O 1
ATOM 744 N N . PHE A 1 97 ? 1.716 -6.246 5.106 1.00 98.06 97 PHE A N 1
ATOM 745 C CA . PHE A 1 97 ? 1.706 -6.987 3.851 1.00 98.06 97 PHE A CA 1
ATOM 746 C C . PHE A 1 97 ? 3.077 -6.875 3.210 1.00 98.06 97 PHE A C 1
ATOM 748 O O . PHE A 1 97 ? 3.653 -5.785 3.181 1.00 98.06 97 PHE A O 1
ATOM 755 N N . SER A 1 98 ? 3.575 -7.965 2.642 1.00 97.56 98 SER A N 1
ATOM 756 C CA . SER A 1 98 ? 4.759 -7.924 1.791 1.00 97.56 98 SER A CA 1
ATOM 757 C C . SER A 1 98 ? 4.607 -8.879 0.618 1.00 97.56 98 SER A C 1
ATOM 759 O O . SER A 1 98 ? 3.980 -9.925 0.753 1.00 97.56 98 SER A O 1
ATOM 761 N N . TRP A 1 99 ? 5.139 -8.497 -0.540 1.00 96.56 99 TRP A N 1
ATOM 762 C CA . TRP A 1 99 ? 5.102 -9.318 -1.749 1.00 96.56 99 TRP A CA 1
ATOM 763 C C . TRP A 1 99 ? 6.280 -9.007 -2.670 1.00 96.56 99 TRP A C 1
ATOM 765 O O . TRP A 1 99 ? 7.006 -8.024 -2.483 1.00 96.56 99 TRP A O 1
ATOM 775 N N . ARG A 1 100 ? 6.460 -9.839 -3.700 1.00 95.31 100 ARG A N 1
ATOM 776 C CA . ARG A 1 100 ? 7.490 -9.664 -4.729 1.00 95.31 100 ARG A CA 1
ATOM 777 C C . ARG A 1 100 ? 6.853 -9.570 -6.109 1.00 95.31 100 ARG A C 1
ATOM 779 O O . ARG A 1 100 ? 5.989 -10.363 -6.455 1.00 95.31 100 ARG A O 1
ATOM 786 N N . ALA A 1 101 ? 7.291 -8.606 -6.911 1.00 91.38 101 ALA A N 1
ATOM 787 C CA . ALA A 1 101 ? 6.837 -8.446 -8.290 1.00 91.38 101 ALA A CA 1
ATOM 788 C C . ALA A 1 101 ? 7.902 -7.745 -9.135 1.00 91.38 101 ALA A C 1
ATOM 790 O O . ALA A 1 101 ? 8.535 -6.793 -8.684 1.00 91.38 101 ALA A O 1
ATOM 791 N N . HIS A 1 102 ? 8.077 -8.187 -10.383 1.00 88.75 102 HIS A N 1
ATOM 792 C CA . HIS A 1 102 ? 9.024 -7.583 -11.333 1.00 88.75 102 HIS A CA 1
ATOM 793 C C . HIS A 1 102 ? 10.459 -7.447 -10.781 1.00 88.75 102 HIS A C 1
ATOM 795 O O . HIS A 1 102 ? 11.115 -6.434 -10.998 1.00 88.75 102 HIS A O 1
ATOM 801 N N . GLY A 1 103 ? 10.929 -8.444 -10.022 1.00 92.12 103 GLY A N 1
ATOM 802 C CA . GLY A 1 103 ? 12.265 -8.432 -9.410 1.00 92.12 103 GLY A CA 1
ATOM 803 C C . GLY A 1 103 ? 12.428 -7.476 -8.221 1.00 92.12 103 GLY A C 1
ATOM 804 O O . GLY A 1 103 ? 13.536 -7.323 -7.719 1.00 92.12 103 GLY A O 1
ATOM 805 N N . LEU A 1 104 ? 11.345 -6.849 -7.758 1.00 94.75 104 LEU A N 1
ATOM 806 C CA . LEU A 1 104 ? 11.332 -5.933 -6.620 1.00 94.75 104 LEU A CA 1
ATOM 807 C C . LEU A 1 104 ? 10.517 -6.516 -5.4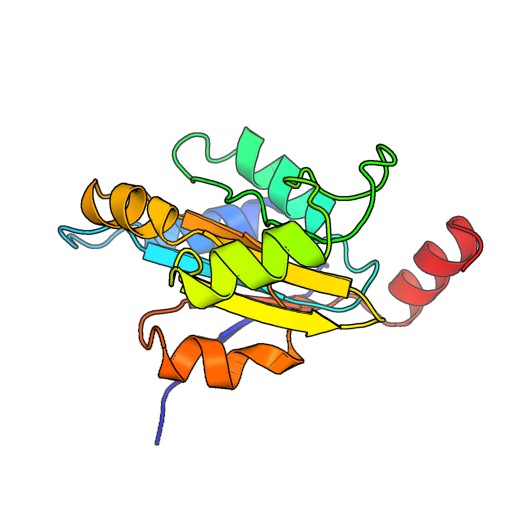62 1.00 94.75 104 LEU A C 1
ATOM 809 O O . LEU A 1 104 ? 9.588 -7.300 -5.672 1.00 94.75 104 LEU A O 1
ATOM 813 N N . SER A 1 105 ? 10.844 -6.084 -4.248 1.00 96.94 105 SER A N 1
ATOM 814 C CA . SER A 1 105 ? 10.095 -6.384 -3.028 1.00 96.94 105 SER A CA 1
ATOM 815 C C . SER A 1 105 ? 9.309 -5.152 -2.595 1.00 96.94 105 SER A C 1
ATOM 817 O O . SER A 1 105 ? 9.804 -4.030 -2.710 1.00 96.94 105 SER A O 1
ATOM 819 N N . TYR A 1 106 ? 8.091 -5.370 -2.106 1.00 96.75 106 TYR A N 1
ATOM 820 C CA . TYR A 1 106 ? 7.156 -4.331 -1.688 1.00 96.75 106 TYR A CA 1
ATOM 821 C C . TYR A 1 106 ? 6.628 -4.656 -0.299 1.00 96.75 106 TYR A C 1
ATOM 823 O O . TYR A 1 106 ? 6.262 -5.800 -0.039 1.00 96.75 106 TYR A O 1
ATOM 831 N N . GLY A 1 107 ? 6.560 -3.656 0.575 1.00 97.44 107 GLY A N 1
ATOM 832 C CA . GLY A 1 107 ? 6.125 -3.816 1.957 1.00 97.44 107 GLY A CA 1
ATOM 833 C C . GLY A 1 107 ? 5.222 -2.675 2.404 1.00 97.44 107 GLY A C 1
ATOM 834 O O . GLY A 1 107 ? 5.537 -1.503 2.194 1.00 97.44 107 GLY A O 1
ATOM 835 N N . ILE A 1 108 ? 4.101 -3.013 3.037 1.00 97.94 108 ILE A N 1
ATOM 836 C CA . ILE A 1 108 ? 3.242 -2.069 3.754 1.00 97.94 108 ILE A CA 1
ATOM 837 C C . ILE A 1 108 ? 3.608 -2.166 5.233 1.00 97.94 108 ILE A C 1
ATOM 839 O O . ILE A 1 108 ? 3.437 -3.240 5.807 1.00 97.94 108 ILE A O 1
ATOM 843 N N . PRO A 1 109 ? 4.130 -1.105 5.865 1.00 97.56 109 PRO A N 1
ATOM 844 C CA . PRO A 1 109 ? 4.585 -1.175 7.250 1.00 97.56 109 PRO A CA 1
ATOM 845 C C . PRO A 1 109 ? 3.418 -1.407 8.216 1.00 97.56 109 PRO A C 1
ATOM 847 O O . PRO A 1 109 ? 2.350 -0.815 8.059 1.00 97.56 109 PRO A O 1
ATOM 850 N N . ARG A 1 110 ? 3.635 -2.219 9.261 1.00 96.94 110 ARG A N 1
ATOM 851 C CA . ARG A 1 110 ? 2.648 -2.439 10.338 1.00 96.94 110 ARG A CA 1
ATOM 852 C C . ARG A 1 110 ? 2.311 -1.173 11.114 1.00 96.94 110 ARG A C 1
ATOM 854 O O . ARG A 1 110 ? 1.248 -1.118 11.721 1.00 96.94 110 ARG A O 1
ATOM 861 N N . SER A 1 111 ? 3.164 -0.147 11.073 1.00 94.81 111 SER A N 1
ATOM 862 C CA . SER A 1 111 ? 2.898 1.144 11.719 1.00 94.81 111 SER A CA 1
ATOM 863 C C . SER A 1 111 ? 1.588 1.791 11.254 1.00 94.81 111 SER A C 1
ATOM 865 O O . SER A 1 111 ? 0.995 2.557 12.009 1.00 94.81 111 SER A O 1
ATOM 867 N N . CYS A 1 112 ? 1.069 1.431 10.072 1.00 94.81 112 CYS A N 1
ATOM 868 C CA . CYS A 1 112 ? -0.241 1.890 9.613 1.00 94.81 112 CYS A CA 1
ATOM 869 C C . CYS A 1 112 ? -1.406 1.399 10.497 1.00 94.81 112 CYS A C 1
ATOM 871 O O . CYS A 1 112 ? -2.454 2.041 10.546 1.00 94.81 112 CYS A O 1
ATOM 873 N N . LEU A 1 113 ? -1.224 0.303 11.244 1.00 95.00 113 LEU A N 1
ATOM 874 C CA . LEU A 1 113 ? -2.208 -0.192 12.208 1.00 95.00 113 LEU A CA 1
ATOM 875 C C . LEU A 1 113 ? -2.427 0.798 13.356 1.00 95.00 113 LEU A C 1
ATOM 877 O O . LEU A 1 113 ? -3.529 0.855 13.896 1.00 95.00 113 LEU A O 1
ATOM 881 N N . GLU A 1 114 ? -1.422 1.597 13.717 1.00 94.31 114 GLU A N 1
ATOM 882 C CA . GLU A 1 114 ? -1.566 2.627 14.751 1.00 94.31 114 GLU A CA 1
ATOM 883 C C . GLU A 1 114 ? -2.446 3.785 14.268 1.00 94.31 114 GLU A C 1
ATOM 885 O O . GLU A 1 114 ? -3.276 4.289 15.025 1.00 94.31 114 GLU A O 1
ATOM 890 N N . ASP A 1 115 ? -2.360 4.154 12.985 1.00 94.06 115 ASP A N 1
ATOM 891 C CA . ASP A 1 115 ? -3.294 5.113 12.390 1.00 94.06 115 ASP A CA 1
ATOM 892 C C . ASP A 1 115 ? -4.730 4.565 12.394 1.00 94.06 115 ASP A C 1
ATOM 894 O O . ASP A 1 115 ? -5.655 5.286 12.776 1.00 94.06 115 ASP A O 1
ATOM 898 N N . LEU A 1 116 ? -4.914 3.279 12.065 1.00 93.94 116 LEU A N 1
ATOM 899 C CA . LEU A 1 116 ? -6.224 2.624 12.146 1.00 93.94 116 LEU A CA 1
ATOM 900 C C . LEU A 1 116 ? -6.757 2.608 13.585 1.00 93.94 116 LEU A C 1
ATOM 902 O O . LEU A 1 116 ? -7.909 2.964 13.814 1.00 93.94 116 LEU A O 1
ATOM 906 N N . LYS A 1 117 ? -5.943 2.245 14.582 1.00 92.56 117 LYS A N 1
ATOM 907 C CA . LYS A 1 117 ? -6.346 2.287 16.002 1.00 92.56 117 LYS A CA 1
ATOM 908 C C . LYS A 1 117 ? -6.726 3.699 16.452 1.00 92.56 117 LYS A C 1
ATOM 910 O O . LYS A 1 117 ? -7.629 3.854 17.264 1.00 92.56 117 LYS A O 1
ATOM 915 N N . ALA A 1 118 ? -6.084 4.723 15.892 1.00 91.12 118 ALA A N 1
ATOM 916 C CA . ALA A 1 118 ? -6.399 6.128 16.141 1.00 91.12 118 ALA A CA 1
ATOM 917 C C . ALA A 1 118 ? -7.640 6.638 15.377 1.00 91.12 118 ALA A C 1
ATOM 919 O O . ALA A 1 118 ? -7.895 7.842 15.362 1.00 91.12 118 ALA A O 1
ATOM 920 N N . GLY A 1 119 ? -8.397 5.760 14.712 1.00 91.06 119 GLY A N 1
ATOM 921 C CA . GLY A 1 119 ? -9.607 6.139 13.980 1.00 91.06 119 GLY A CA 1
ATOM 922 C C . GLY A 1 119 ? -9.351 6.734 12.593 1.00 91.06 119 GLY A C 1
ATOM 923 O O . GLY A 1 119 ? -10.295 7.178 11.946 1.00 91.06 119 GLY A O 1
ATOM 924 N N . LYS A 1 120 ? -8.101 6.764 12.116 1.00 92.19 120 LYS A N 1
ATOM 925 C CA . LYS A 1 120 ? -7.770 7.333 10.806 1.00 92.19 120 LYS A CA 1
ATOM 926 C C . LYS A 1 120 ? -7.907 6.280 9.727 1.00 92.19 120 LYS A C 1
ATOM 928 O O . LYS A 1 120 ? -7.411 5.164 9.862 1.00 92.19 120 LYS A O 1
ATOM 933 N N . ASP A 1 121 ? -8.517 6.663 8.618 1.00 94.12 121 ASP A N 1
ATOM 934 C CA . ASP A 1 121 ? -8.530 5.809 7.444 1.00 94.12 121 ASP A CA 1
ATOM 935 C C . ASP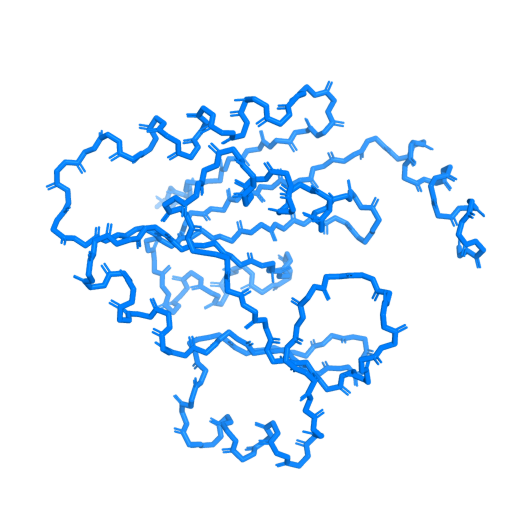 A 1 121 ? -7.184 5.819 6.748 1.00 94.12 121 ASP A C 1
ATOM 937 O O . ASP A 1 121 ? -6.504 6.844 6.665 1.00 94.12 121 ASP A O 1
ATOM 941 N N . VAL A 1 122 ? -6.830 4.659 6.219 1.00 95.19 122 VAL A N 1
ATOM 942 C CA . VAL A 1 122 ? -5.521 4.384 5.655 1.00 95.19 122 VAL A CA 1
ATOM 943 C C . VAL A 1 122 ? -5.705 3.805 4.261 1.00 95.19 122 VAL A C 1
ATOM 945 O O . VAL A 1 122 ? -6.495 2.885 4.074 1.00 95.19 122 VAL A O 1
ATOM 948 N N . ILE A 1 123 ? -4.963 4.306 3.278 1.00 95.12 123 ILE A N 1
ATOM 949 C CA . ILE A 1 123 ? -4.939 3.782 1.912 1.00 95.12 123 ILE A CA 1
ATOM 950 C C . ILE A 1 123 ? -3.509 3.501 1.455 1.00 95.12 123 ILE A C 1
ATOM 952 O O . ILE A 1 123 ? -2.590 4.263 1.753 1.00 95.12 123 ILE A O 1
ATOM 956 N N . PHE A 1 124 ? -3.314 2.426 0.695 1.00 95.06 124 PHE A N 1
ATOM 957 C CA . PHE A 1 124 ? -2.022 2.084 0.099 1.00 95.06 124 PHE A CA 1
ATOM 958 C C . PHE A 1 124 ? -2.165 1.537 -1.324 1.00 95.06 124 PHE A C 1
ATOM 960 O O . PHE A 1 124 ? -3.200 0.982 -1.692 1.00 95.06 124 PHE A O 1
ATOM 967 N N . ASN A 1 125 ? -1.104 1.662 -2.125 1.00 93.50 125 ASN A N 1
ATOM 968 C CA . ASN A 1 125 ? -1.033 1.100 -3.477 1.00 93.50 125 ASN A CA 1
ATOM 969 C C . ASN A 1 125 ? -0.750 -0.412 -3.426 1.00 93.50 125 ASN A C 1
ATOM 971 O O . ASN A 1 125 ? 0.337 -0.847 -3.048 1.00 93.50 125 ASN A O 1
ATOM 975 N N . GLY A 1 126 ? -1.730 -1.237 -3.770 1.00 93.81 126 GLY A N 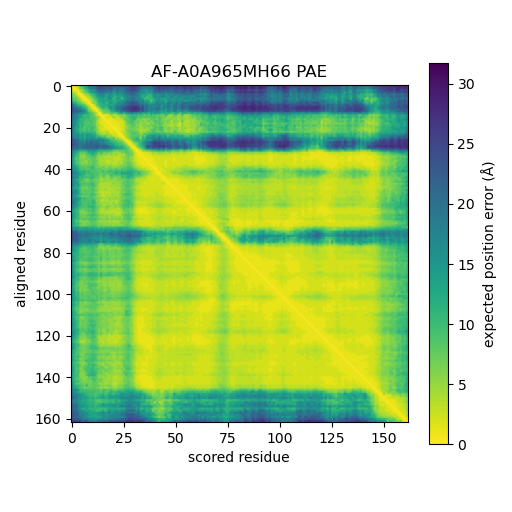1
ATOM 976 C CA . GLY A 1 126 ? -1.622 -2.693 -3.712 1.00 93.81 126 GLY A CA 1
ATOM 977 C C . GLY A 1 126 ? -1.193 -3.341 -5.025 1.00 93.81 126 GLY A C 1
ATOM 978 O O . GLY A 1 126 ? -0.993 -2.693 -6.056 1.00 93.81 126 GLY A O 1
ATOM 979 N N . SER A 1 127 ? -1.110 -4.668 -4.990 1.00 92.31 127 SER A N 1
ATOM 980 C CA . SER A 1 127 ? -0.983 -5.519 -6.172 1.00 92.31 127 SER A CA 1
ATOM 981 C C . SER A 1 127 ? -2.247 -6.351 -6.324 1.00 92.31 127 SER A C 1
ATOM 983 O O . SER A 1 127 ? -2.694 -6.984 -5.374 1.00 92.31 127 SER A O 1
ATOM 985 N N . ARG A 1 128 ? -2.806 -6.393 -7.539 1.00 91.06 128 ARG A N 1
ATOM 986 C CA . ARG A 1 128 ? -4.007 -7.194 -7.823 1.00 91.06 128 ARG A CA 1
ATOM 987 C C . ARG A 1 128 ? -3.802 -8.698 -7.619 1.00 91.06 128 ARG A C 1
ATOM 989 O O . ARG A 1 128 ? -4.771 -9.403 -7.395 1.00 91.06 128 ARG A O 1
ATOM 996 N N . HIS A 1 129 ? -2.559 -9.165 -7.739 1.00 92.50 129 HIS A N 1
ATOM 997 C CA . HIS A 1 129 ? -2.201 -10.576 -7.584 1.00 92.50 129 HIS A CA 1
ATOM 998 C C . HIS A 1 129 ? -2.086 -10.990 -6.113 1.00 92.50 129 HIS A C 1
ATOM 1000 O O . HIS A 1 129 ? -2.097 -12.174 -5.821 1.00 92.50 129 HIS A O 1
ATOM 1006 N N . GLU A 1 130 ? -2.025 -10.017 -5.201 1.00 94.69 130 GLU A N 1
ATOM 1007 C CA . GLU A 1 130 ? -1.807 -10.240 -3.767 1.00 94.69 130 GLU A CA 1
ATOM 1008 C C . GLU A 1 130 ? -3.081 -10.023 -2.945 1.00 94.69 130 GLU A C 1
ATOM 1010 O O . GLU A 1 130 ? -3.060 -10.122 -1.724 1.00 94.69 130 GLU A O 1
ATOM 1015 N N . ILE A 1 131 ? -4.192 -9.689 -3.607 1.00 93.19 131 ILE A N 1
ATOM 1016 C CA . ILE A 1 131 ? -5.462 -9.338 -2.964 1.00 93.19 131 ILE A CA 1
ATOM 1017 C C . ILE A 1 131 ? -5.943 -10.459 -2.041 1.00 93.19 131 ILE A C 1
ATOM 1019 O O . ILE A 1 131 ? -6.318 -10.176 -0.906 1.00 93.19 131 ILE A O 1
ATOM 1023 N N . ASP A 1 132 ? -5.89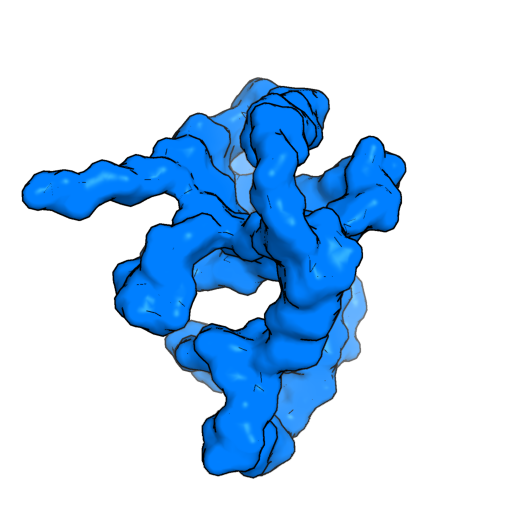6 -11.707 -2.507 1.00 93.75 132 ASP A N 1
ATOM 1024 C CA . ASP A 1 132 ? -6.384 -12.851 -1.737 1.00 93.75 132 ASP A CA 1
ATOM 1025 C C . ASP A 1 132 ? -5.562 -13.034 -0.450 1.00 93.75 132 ASP A C 1
ATOM 1027 O O . ASP A 1 132 ? -6.129 -13.046 0.641 1.00 93.75 132 ASP A O 1
ATOM 1031 N N . GLY A 1 133 ? -4.226 -13.019 -0.542 1.00 94.69 133 GLY A N 1
ATOM 1032 C CA . GLY A 1 133 ? -3.346 -13.100 0.634 1.00 94.69 133 GLY A CA 1
ATOM 1033 C C . GLY A 1 133 ? -3.469 -11.896 1.580 1.00 94.69 133 GLY A C 1
ATOM 1034 O O . GLY A 1 133 ? -3.412 -12.035 2.806 1.00 94.69 133 GLY A O 1
ATOM 1035 N N . MET A 1 134 ? -3.706 -10.696 1.039 1.00 95.94 134 MET A N 1
ATOM 1036 C CA . MET A 1 134 ? -3.992 -9.511 1.853 1.00 95.94 134 MET A CA 1
ATOM 1037 C C . MET A 1 134 ? -5.309 -9.649 2.623 1.00 95.94 134 MET A C 1
ATOM 1039 O O . MET A 1 134 ? -5.390 -9.187 3.758 1.00 95.94 134 MET A O 1
ATOM 1043 N N . LEU A 1 135 ? -6.327 -10.283 2.041 1.00 94.25 135 LEU A N 1
ATOM 1044 C CA . LEU A 1 135 ? -7.619 -10.499 2.693 1.00 94.25 135 LEU A CA 1
ATOM 1045 C C . LEU A 1 135 ? -7.594 -11.636 3.709 1.00 94.25 135 LEU A C 1
ATOM 1047 O O . LEU A 1 135 ? -8.297 -11.553 4.711 1.00 94.25 135 LEU A O 1
ATOM 1051 N N . GLU A 1 136 ? -6.770 -12.659 3.493 1.00 95.00 136 GLU A N 1
ATOM 1052 C CA . GLU A 1 136 ? -6.480 -13.664 4.522 1.00 95.00 136 GLU A CA 1
ATOM 1053 C C . GLU A 1 136 ? -5.856 -13.009 5.760 1.00 95.00 136 GLU A C 1
ATOM 1055 O O . GLU A 1 136 ? -6.236 -13.306 6.891 1.00 95.00 136 GLU A O 1
ATOM 1060 N N . THR A 1 137 ? -4.943 -12.059 5.542 1.00 94.50 137 THR A N 1
ATOM 1061 C CA . THR A 1 137 ? -4.249 -11.334 6.615 1.00 94.50 137 THR A CA 1
ATOM 1062 C C . THR A 1 137 ? -5.123 -10.244 7.255 1.00 94.50 137 THR A C 1
ATOM 1064 O O . THR A 1 137 ? -5.062 -10.024 8.465 1.00 94.50 137 THR A O 1
ATOM 1067 N N . PHE A 1 138 ? -5.939 -9.537 6.467 1.00 94.56 138 PHE A N 1
ATOM 1068 C CA . PHE A 1 138 ? -6.816 -8.456 6.922 1.00 94.56 138 PHE A CA 1
ATOM 1069 C C . PHE A 1 138 ? -8.200 -8.564 6.241 1.00 94.56 138 PHE A C 1
ATOM 1071 O O . PHE A 1 138 ? -8.447 -7.909 5.224 1.00 94.56 138 PHE A O 1
ATOM 1078 N N . PRO A 1 139 ? -9.140 -9.348 6.807 1.00 92.44 139 PRO A N 1
ATOM 1079 C CA . PRO A 1 139 ? -10.447 -9.613 6.184 1.00 92.44 139 PRO A CA 1
ATOM 1080 C C . PRO A 1 139 ? -11.329 -8.376 5.959 1.00 92.44 139 PRO A C 1
ATOM 1082 O O . PRO A 1 139 ? -12.178 -8.363 5.070 1.00 92.44 139 PRO A O 1
ATOM 1085 N N . ASP A 1 140 ? -11.114 -7.318 6.744 1.00 90.88 140 ASP A N 1
ATOM 1086 C CA . ASP A 1 140 ? -11.844 -6.045 6.659 1.00 90.88 140 ASP A CA 1
ATOM 1087 C C . ASP A 1 140 ? -11.293 -5.095 5.566 1.00 90.88 140 ASP A C 1
ATOM 1089 O O . AS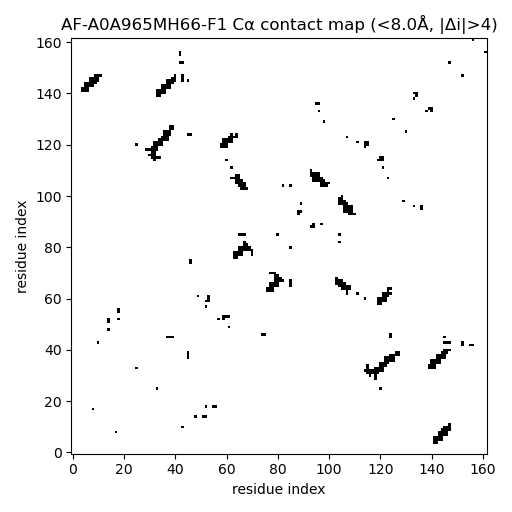P A 1 140 ? -11.724 -3.939 5.467 1.00 90.88 140 ASP A O 1
ATOM 1093 N N . LEU A 1 141 ? -10.331 -5.547 4.749 1.00 92.94 141 LEU A N 1
ATOM 1094 C CA . LEU A 1 141 ? -9.668 -4.733 3.729 1.00 92.94 141 LEU A CA 1
ATOM 1095 C C . LEU A 1 141 ? -10.658 -4.341 2.630 1.00 92.94 141 LEU A C 1
ATOM 1097 O O . LEU A 1 141 ? -11.282 -5.181 1.984 1.00 92.94 141 LEU A O 1
ATOM 1101 N N . SER A 1 142 ? -10.773 -3.038 2.378 1.00 92.81 142 SER A N 1
ATOM 1102 C CA . SER A 1 142 ? -11.592 -2.511 1.286 1.00 92.81 142 SER A CA 1
ATOM 1103 C C . SER A 1 142 ? -10.753 -2.319 0.024 1.00 92.81 142 SER A C 1
ATOM 1105 O O . SER A 1 142 ? -9.696 -1.689 0.057 1.00 92.81 142 SER A O 1
ATOM 1107 N N . ILE A 1 143 ? -11.227 -2.841 -1.108 1.00 89.56 143 ILE A N 1
ATOM 1108 C CA . ILE A 1 143 ? -10.470 -2.849 -2.366 1.00 89.56 143 ILE A CA 1
ATOM 1109 C C . ILE A 1 143 ? -11.071 -1.836 -3.336 1.00 89.56 143 ILE A C 1
ATOM 1111 O O . ILE A 1 143 ? -12.239 -1.936 -3.718 1.00 89.56 143 ILE A O 1
ATOM 1115 N N . ILE A 1 144 ? -10.244 -0.891 -3.772 1.00 89.38 144 ILE A N 1
ATOM 1116 C CA . ILE A 1 144 ? -10.551 0.075 -4.823 1.00 89.38 144 ILE A CA 1
ATOM 1117 C C . ILE A 1 144 ? -9.895 -0.419 -6.109 1.00 89.38 144 ILE A C 1
ATOM 1119 O O . ILE A 1 144 ? -8.679 -0.302 -6.293 1.00 89.38 144 ILE A O 1
ATOM 1123 N N . TRP A 1 145 ? -10.702 -0.978 -7.008 1.00 86.44 145 TRP A N 1
ATOM 1124 C CA . TRP A 1 145 ? -10.215 -1.434 -8.302 1.00 86.44 145 TRP A CA 1
ATOM 1125 C C . TRP A 1 145 ? -10.222 -0.299 -9.312 1.00 86.44 145 TRP A C 1
ATOM 1127 O O . TRP A 1 145 ? -11.262 0.292 -9.579 1.00 86.44 145 TRP A O 1
ATOM 1137 N N . VAL A 1 146 ? -9.069 -0.048 -9.916 1.00 83.50 146 VAL A N 1
ATOM 1138 C CA . VAL A 1 146 ? -8.835 0.995 -10.904 1.00 83.50 146 VAL A CA 1
ATOM 1139 C C . VAL A 1 146 ? -8.681 0.359 -12.279 1.00 83.50 146 VAL A C 1
ATOM 1141 O O . VAL A 1 146 ? -7.621 -0.183 -12.604 1.00 83.50 146 VAL A O 1
ATOM 1144 N N . SER A 1 147 ? -9.716 0.442 -13.112 1.00 75.50 147 SER A N 1
ATOM 1145 C CA . SER A 1 147 ? -9.647 0.017 -14.517 1.00 75.50 147 SER A CA 1
ATOM 1146 C C . SER A 1 147 ? -9.541 1.213 -15.462 1.00 75.50 147 SER A C 1
ATOM 1148 O O . SER A 1 147 ? -10.016 2.299 -15.163 1.00 75.50 147 SER A O 1
ATOM 1150 N N . VAL A 1 148 ? -8.881 1.036 -16.602 1.00 71.12 148 VAL A N 1
ATOM 1151 C CA . VAL A 1 148 ? -8.792 2.018 -17.696 1.00 71.12 148 VAL A CA 1
ATOM 1152 C C . VAL A 1 148 ? -9.099 1.253 -18.977 1.00 71.12 148 VAL A C 1
ATOM 1154 O O . VAL A 1 148 ? -8.774 0.064 -19.044 1.00 71.12 148 VAL A O 1
ATOM 1157 N N . SER A 1 149 ? -9.725 1.889 -19.973 1.00 71.50 149 SER A N 1
ATOM 1158 C CA . 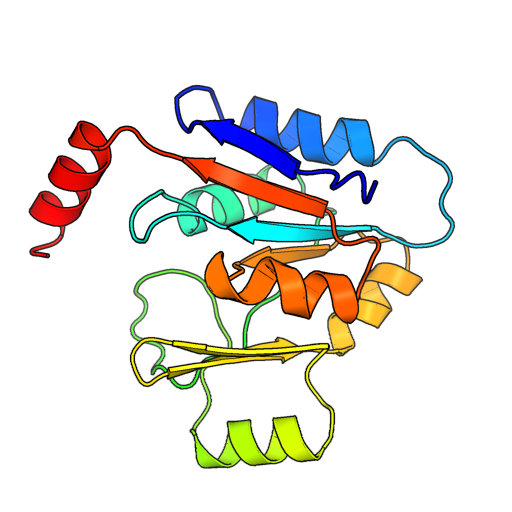SER A 1 149 ? -9.911 1.223 -21.265 1.00 71.50 149 SER A CA 1
ATOM 1159 C C . SER A 1 149 ? -8.551 0.837 -21.871 1.00 71.50 149 SER A C 1
ATOM 1161 O O . SER A 1 149 ? -7.578 1.587 -21.715 1.00 71.50 149 SER A O 1
ATOM 1163 N N . PRO A 1 150 ? -8.453 -0.317 -22.551 1.00 68.50 150 PRO A N 1
ATOM 1164 C CA . PRO A 1 150 ? -7.205 -0.762 -23.170 1.00 68.50 150 PRO A CA 1
ATOM 1165 C C . PRO A 1 150 ? -6.583 0.288 -24.099 1.00 68.50 150 PRO A C 1
ATOM 1167 O O . PRO A 1 150 ? -5.377 0.503 -24.036 1.00 68.50 150 PRO A O 1
ATOM 1170 N N . ASP A 1 151 ? -7.399 1.013 -24.869 1.00 68.81 151 ASP A N 1
ATOM 1171 C CA . ASP A 1 151 ? -6.930 2.040 -25.812 1.00 68.81 151 ASP A CA 1
ATOM 1172 C C . ASP A 1 151 ? -6.238 3.216 -25.108 1.00 68.81 151 ASP A C 1
ATOM 1174 O O . ASP A 1 151 ? -5.178 3.686 -25.525 1.00 68.81 151 ASP A O 1
ATOM 1178 N N . ILE A 1 152 ? -6.794 3.664 -23.977 1.00 70.94 152 ILE A N 1
ATOM 1179 C CA . ILE A 1 152 ? -6.196 4.733 -23.168 1.00 70.94 152 ILE A CA 1
ATOM 1180 C C . ILE A 1 152 ? -4.924 4.225 -22.483 1.00 70.94 152 ILE A C 1
ATOM 1182 O O . ILE A 1 152 ? -3.953 4.973 -22.347 1.00 70.94 152 ILE A O 1
ATOM 1186 N N . LEU A 1 153 ? -4.910 2.963 -22.047 1.00 69.31 153 LEU A N 1
ATOM 1187 C CA . LEU A 1 153 ? -3.728 2.357 -21.445 1.00 69.31 153 LEU A CA 1
ATOM 1188 C C . LEU A 1 153 ? -2.577 2.277 -22.454 1.00 69.31 153 LEU A C 1
ATOM 1190 O O . LEU A 1 153 ? -1.473 2.717 -22.142 1.00 69.31 153 LEU A O 1
ATOM 1194 N N . ALA A 1 154 ? -2.857 1.787 -23.664 1.00 67.31 154 ALA A N 1
ATOM 1195 C CA . ALA A 1 154 ? -1.895 1.681 -24.755 1.00 67.31 154 ALA A CA 1
ATOM 1196 C C . ALA A 1 154 ? -1.330 3.052 -25.145 1.00 67.31 154 ALA A C 1
ATOM 1198 O O . ALA A 1 154 ? -0.114 3.211 -25.226 1.00 67.31 154 ALA A O 1
ATOM 1199 N N . SER A 1 155 ? -2.192 4.066 -25.285 1.00 69.44 155 SER A N 1
ATOM 1200 C CA . SER A 1 155 ? -1.777 5.443 -25.582 1.00 69.44 155 SER A CA 1
ATOM 1201 C C . SER A 1 155 ? -0.843 6.021 -24.507 1.00 69.44 155 SER A C 1
ATOM 1203 O O . SER A 1 155 ? 0.194 6.606 -24.823 1.00 69.44 155 SER A O 1
ATOM 1205 N N . ARG A 1 156 ? -1.158 5.810 -23.222 1.00 71.75 156 ARG A N 1
ATOM 1206 C CA . ARG A 1 156 ? -0.348 6.308 -22.095 1.00 71.75 156 ARG A CA 1
ATOM 1207 C C . ARG A 1 156 ? 0.986 5.586 -21.938 1.00 71.75 156 ARG A C 1
ATOM 1209 O O . ARG A 1 156 ? 1.947 6.205 -21.486 1.00 71.75 156 ARG A O 1
ATOM 1216 N N . LEU A 1 157 ? 1.034 4.291 -22.245 1.00 67.50 157 LEU A N 1
ATOM 1217 C CA . LEU A 1 157 ? 2.278 3.520 -22.240 1.00 67.50 157 LEU A CA 1
ATOM 1218 C C . LEU A 1 157 ? 3.190 3.979 -23.387 1.00 67.50 157 LEU A C 1
ATOM 1220 O O . LEU A 1 157 ? 4.325 4.375 -23.116 1.00 67.50 157 LEU A O 1
ATOM 1224 N N . HIS A 1 158 ? 2.638 4.123 -24.600 1.00 68.81 158 HIS A N 1
ATOM 1225 C CA . HIS A 1 158 ? 3.354 4.664 -25.762 1.00 68.81 158 HIS A CA 1
ATOM 1226 C C . HIS A 1 158 ? 3.970 6.043 -25.487 1.00 68.81 158 HIS A C 1
ATOM 1228 O O . HIS A 1 158 ? 5.144 6.264 -25.770 1.00 68.81 158 HIS A O 1
ATOM 1234 N N . GLN A 1 159 ? 3.221 6.965 -24.871 1.00 64.81 159 GLN A N 1
ATOM 1235 C CA . GLN A 1 159 ? 3.728 8.301 -24.514 1.00 64.81 159 GLN A CA 1
ATOM 1236 C C . GLN A 1 159 ? 4.886 8.283 -23.502 1.00 64.81 159 GLN A C 1
ATOM 1238 O O . GLN A 1 159 ? 5.595 9.276 -23.365 1.00 64.81 159 GLN A O 1
ATOM 1243 N N . ARG A 1 160 ? 5.081 7.178 -22.776 1.00 63.38 160 ARG A N 1
ATOM 1244 C CA . ARG A 1 160 ? 6.155 6.996 -21.788 1.00 63.38 160 ARG A CA 1
ATOM 1245 C C . ARG A 1 160 ? 7.304 6.127 -22.311 1.00 63.38 160 ARG A C 1
ATOM 1247 O O . ARG A 1 160 ? 8.171 5.764 -21.520 1.00 63.38 160 ARG A O 1
ATOM 1254 N N . GLY A 1 161 ? 7.306 5.791 -23.605 1.00 53.81 161 GLY A N 1
ATOM 1255 C CA . GLY A 1 161 ? 8.335 4.959 -24.234 1.00 53.81 161 GLY A CA 1
ATOM 1256 C C . GLY A 1 161 ? 8.339 3.510 -23.739 1.00 53.81 161 GLY A C 1
ATOM 1257 O O . GLY A 1 161 ? 9.410 2.917 -23.616 1.00 53.81 161 GLY A O 1
ATOM 1258 N N . ARG A 1 162 ? 7.167 2.968 -23.383 1.00 49.38 162 ARG A N 1
ATOM 1259 C CA . ARG A 1 162 ? 6.980 1.604 -22.872 1.00 49.38 162 ARG A CA 1
ATOM 1260 C C . ARG A 1 162 ? 5.870 0.865 -23.601 1.00 49.38 162 ARG A C 1
ATOM 1262 O O . ARG A 1 162 ? 4.895 1.530 -24.015 1.00 49.38 162 ARG A O 1
#

Foldseek 3Di:
DQDAQADEDEPPDDLVVVLVVLVVVLPDPDLFAAEEEEEEDDLLCVQVSLVVCCVVPVLEAEFAKEKCDDPPVPGHHHNHDHPVVVVVCVVVVQFLDWDDDPNMIIGGGPVVRVCRNNHGYYYYYDYPVCVVVSCVSPVRYRYHYRHYPPVVSVVSCVVVVD

Secondary structure (DSSP, 8-state):
-----EEEEETTS-HHHHHHHHHHTT-S--SS--EEEEE--TTSSHHHHHHHHHHH-TTSEEPPPEESS---S-SS--EE--HHHHHHHHHTT-EEEEEEETTEEEEEETTHHHHHHTT--EEEE--TTSHHHHHHH-TT-EEEEEE--HHHHHHHHHTTT-

Mean predicted aligned error: 7.61 Å

Solvent-accessible surface area (backbone atoms only — not comparable to full-atom values): 9360 Å² total; per-residue (Å²): 133,88,80,76,66,70,42,85,39,61,65,85,64,61,72,66,56,54,51,47,51,58,49,64,68,59,73,58,97,57,81,46,28,52,48,35,34,40,26,53,60,89,82,55,46,65,55,62,49,53,54,54,41,47,74,75,36,75,74,50,40,73,54,55,33,38,27,46,50,80,82,78,88,74,78,66,81,57,42,60,42,50,65,74,55,49,58,47,40,55,74,70,62,44,42,70,44,72,53,75,57,95,96,33,45,41,29,39,52,40,70,58,55,57,44,20,61,71,44,30,35,36,37,34,83,52,54,74,90,47,48,66,65,48,34,74,76,36,74,80,55,35,40,41,37,40,42,54,56,67,69,61,43,53,54,56,33,52,77,68,79,91

Nearest PDB structures (foldseek):
  2an9-assembly1_A  TM=8.883E-01  e=6.566E-10  Escherichia coli
  2f3r-assembly1_A  TM=7.885E-01  e=7.546E-09  Escherichia coli
  2f3t-assembly1_C  TM=6.750E-01  e=3.273E-09  Escherichia coli
  1kgd-assembly1_A  TM=6.421E-01  e=7.709E-07  Homo sapiens
  3ney-assembly5_F  TM=7.494E-01  e=6.026E-06  Homo sapiens

Radius of gyration: 15.88 Å; Cα contacts (8 Å, |Δi|>4): 248; chains: 1; bounding box: 39×34×43 Å

Sequence (162 aa):
MIRWRVIWYAIAKSISLICLAVLTMTNGGKRNGRLFTIVGPSGSGKDSLLNGLATRLPALKIVQRYITRPQDGIGECHCPTSQSMFDRLARDDAFLFSWRAHGLSYGIPRSCLEDLKAGKDVIFNGSRHEIDGMLETFPDLSIIWVSVSPDILASRLHQRGR